Protein AF-A0A833UDN4-F1 (afdb_monomer_lite)

Secondary structure (DSSP, 8-state):
-GGGGS--SHHHHHHHHHHTTTS-HHHHHHHHHHHHHHHHHHS---TTPPPHHHHHHH--SHHHHHHHHHHHHHS-HHHHHHHHHHHHHHHHHHHHHHH-TTTT--

Organism: Acinetobacter bereziniae (NCBI:txid106648)

pLDDT: mean 73.23, std 16.58, rang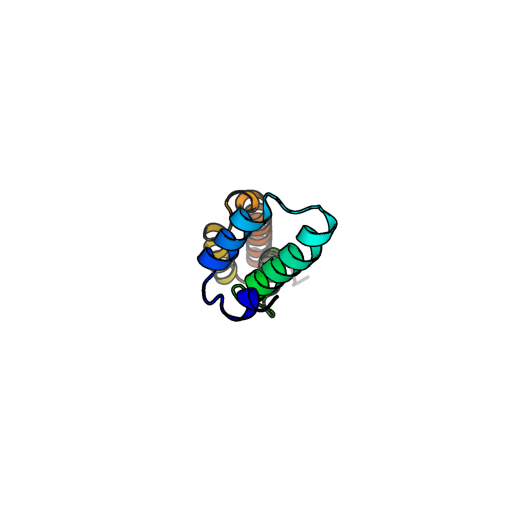e [39.47, 95.25]

Sequence (106 aa):
MERLKIVKTPTEANALYKYTVHWTEEERKPVMSAIHKRLAEFNPPEKSQSSLMVRIQESKTLIDLAKLEEEIIQCDPAIHERLFSYANQRRTELTLNNEFPWEEQK

Foldseek 3Di:
DVVLVVDPDLVVLVVVVVVCPPPDPVVVVVSVVSSVVVVCVVVVPPPDDDPLLVQLVPDQDPVSLVVSLVVLVVDDPVCNVVSVVSSVVSVVVNVVVVVPPDPPPD

Radius of gyration: 22.81 Å; chains: 1; bounding box: 53×24×62 Å

Structure (mmCIF, N/CA/C/O backbone):
data_AF-A0A833UDN4-F1
#
_entry.id   AF-A0A833UDN4-F1
#
loop_
_atom_site.group_PDB
_atom_site.id
_atom_site.type_symbol
_atom_site.label_atom_id
_atom_site.label_alt_id
_atom_site.label_comp_id
_atom_site.label_asym_id
_atom_site.label_entity_id
_atom_site.label_seq_id
_atom_site.pdbx_PDB_ins_code
_atom_site.Cartn_x
_atom_site.Cartn_y
_atom_site.Cartn_z
_atom_site.occupancy
_atom_site.B_iso_or_equiv
_atom_site.auth_seq_id
_atom_site.auth_comp_id
_atom_site.auth_asym_id
_atom_site.auth_atom_id
_atom_site.pdbx_PDB_model_num
ATOM 1 N N . MET A 1 1 ? -12.165 -3.603 34.486 1.00 50.00 1 MET A N 1
ATOM 2 C CA . MET A 1 1 ? -10.935 -3.812 33.680 1.00 50.00 1 MET A CA 1
ATOM 3 C C . MET A 1 1 ? -10.608 -5.289 33.415 1.00 50.00 1 MET A C 1
ATOM 5 O O . MET A 1 1 ? -9.917 -5.560 32.443 1.00 50.00 1 MET A O 1
ATOM 9 N N . GLU A 1 2 ? -11.111 -6.260 34.192 1.00 50.34 2 GLU A N 1
ATOM 10 C CA . GLU A 1 2 ? -10.836 -7.697 33.958 1.00 50.34 2 GLU A CA 1
ATOM 11 C C . GLU A 1 2 ? -11.433 -8.286 32.673 1.00 50.34 2 GLU A C 1
ATOM 13 O O . GLU A 1 2 ? -10.831 -9.173 32.077 1.00 50.34 2 GLU A O 1
ATOM 18 N N . ARG A 1 3 ? -12.568 -7.770 32.184 1.00 51.53 3 ARG A N 1
ATOM 19 C CA . ARG A 1 3 ? -13.244 -8.335 30.999 1.00 51.53 3 ARG A CA 1
ATOM 20 C C . ARG A 1 3 ? -12.469 -8.156 29.687 1.00 51.53 3 ARG A C 1
ATOM 22 O O . ARG A 1 3 ? -12.627 -8.966 28.785 1.00 51.53 3 ARG A O 1
ATOM 29 N N . LEU A 1 4 ? -11.590 -7.153 29.595 1.00 48.88 4 LEU A N 1
ATOM 30 C CA . LEU A 1 4 ? -10.769 -6.897 28.400 1.00 48.88 4 LEU A CA 1
ATOM 31 C C . LEU A 1 4 ? -9.656 -7.938 28.201 1.00 48.88 4 LEU A C 1
ATOM 33 O O . LEU A 1 4 ? -9.201 -8.133 27.078 1.00 48.88 4 LEU A O 1
ATOM 37 N N . LYS A 1 5 ? -9.237 -8.636 29.267 1.00 51.62 5 LYS A N 1
ATOM 38 C CA . LYS A 1 5 ? -8.187 -9.668 29.200 1.00 51.62 5 LYS A CA 1
ATOM 39 C C . LYS A 1 5 ? -8.669 -10.993 28.595 1.00 51.62 5 LYS A C 1
ATOM 41 O O . LYS A 1 5 ? -7.845 -11.839 28.270 1.00 51.62 5 LYS A O 1
ATOM 46 N N . ILE A 1 6 ? -9.984 -11.178 28.453 1.00 52.97 6 ILE A N 1
ATOM 47 C CA . ILE A 1 6 ? -10.611 -12.457 28.070 1.00 52.97 6 ILE A CA 1
ATOM 48 C C . ILE A 1 6 ? -11.043 -12.456 26.594 1.00 52.97 6 ILE A C 1
ATOM 50 O O . ILE A 1 6 ? -11.306 -13.508 26.022 1.00 52.97 6 ILE A O 1
ATOM 54 N N . VAL A 1 7 ? -11.083 -11.283 25.958 1.00 51.94 7 VAL A N 1
ATOM 55 C CA . VAL A 1 7 ? -11.558 -11.115 24.581 1.00 51.94 7 VAL A CA 1
ATOM 56 C C . VAL A 1 7 ? -10.568 -11.744 23.607 1.00 51.94 7 VAL A C 1
ATOM 58 O O . VAL A 1 7 ? -9.426 -11.282 23.493 1.00 51.94 7 VAL A O 1
ATOM 61 N N . LYS A 1 8 ? -11.001 -12.800 22.915 1.00 56.03 8 LYS A N 1
ATOM 62 C CA . LYS A 1 8 ? -10.171 -13.578 21.980 1.00 56.03 8 LYS A CA 1
ATOM 63 C C . LYS A 1 8 ? -10.464 -13.248 20.520 1.00 56.03 8 LYS A C 1
ATOM 65 O O 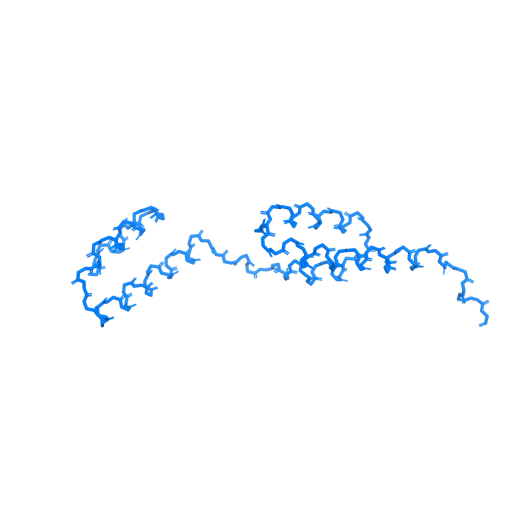. LYS A 1 8 ? -9.695 -13.662 19.660 1.00 56.03 8 LYS A O 1
ATOM 70 N N . THR A 1 9 ? -11.534 -12.497 20.242 1.00 56.00 9 THR A N 1
ATOM 71 C CA . THR A 1 9 ? -11.971 -12.209 18.871 1.00 56.00 9 THR A CA 1
ATOM 72 C C . THR A 1 9 ? -12.241 -10.716 18.619 1.00 56.00 9 THR A C 1
ATOM 74 O O . THR A 1 9 ? -12.693 -10.006 19.524 1.00 56.00 9 THR A O 1
ATOM 77 N N . PRO A 1 10 ? -12.019 -10.216 17.385 1.00 55.38 10 PRO A N 1
ATOM 78 C CA . PRO A 1 10 ? -12.338 -8.833 17.006 1.00 55.38 10 PRO A CA 1
ATOM 79 C C . PRO A 1 10 ? -13.827 -8.491 17.178 1.00 55.38 10 PRO A C 1
ATOM 81 O O . PRO A 1 10 ? -14.182 -7.380 17.568 1.00 55.38 10 PRO A O 1
ATOM 84 N N . THR A 1 11 ? -14.713 -9.464 16.951 1.00 58.34 11 THR A N 1
ATOM 85 C CA . THR A 1 11 ? -16.169 -9.311 17.088 1.00 58.34 11 THR A CA 1
ATOM 86 C C . THR A 1 11 ? -16.594 -9.065 18.536 1.00 58.34 11 THR A C 1
ATOM 88 O O . THR A 1 11 ? -17.453 -8.225 18.793 1.00 58.34 11 THR A O 1
ATOM 91 N N . GLU A 1 12 ? -15.962 -9.733 19.502 1.00 60.72 12 GLU A N 1
ATOM 92 C CA . GLU A 1 12 ? -16.195 -9.498 20.933 1.00 60.72 12 GLU A CA 1
ATOM 93 C C . GLU A 1 12 ? -15.665 -8.128 21.390 1.00 60.72 12 GLU A C 1
ATOM 95 O O . GLU A 1 12 ? -16.286 -7.473 22.231 1.00 60.72 12 GLU A O 1
ATOM 100 N N . ALA A 1 13 ? -14.562 -7.648 20.803 1.00 58.38 13 ALA A N 1
ATOM 101 C CA . ALA A 1 13 ? -14.068 -6.292 21.046 1.00 58.38 13 ALA A CA 1
ATOM 102 C C . ALA A 1 13 ? -15.057 -5.229 20.525 1.00 58.38 13 ALA A C 1
ATOM 104 O O . ALA A 1 13 ? -15.363 -4.271 21.235 1.00 58.38 13 ALA A O 1
ATOM 105 N N . ASN A 1 14 ? -15.641 -5.440 19.339 1.00 58.16 14 ASN A N 1
ATOM 106 C CA . ASN A 1 14 ? -16.707 -4.585 18.805 1.00 58.16 14 ASN A CA 1
ATOM 107 C C . ASN A 1 14 ? -18.023 -4.705 19.596 1.00 58.16 14 ASN A C 1
ATOM 109 O O . ASN A 1 14 ? -18.782 -3.742 19.685 1.00 58.16 14 ASN A O 1
ATOM 113 N N . ALA A 1 15 ? -18.306 -5.848 20.225 1.00 62.81 15 ALA A N 1
ATOM 114 C CA . ALA A 1 15 ? -19.468 -5.998 21.101 1.00 62.81 15 ALA A CA 1
ATOM 115 C C . ALA A 1 15 ? -19.336 -5.170 22.394 1.00 62.81 15 ALA A C 1
ATOM 117 O O . ALA A 1 15 ? -20.325 -4.607 22.863 1.00 62.81 15 ALA A O 1
ATOM 118 N N . LEU A 1 16 ? -18.121 -5.017 22.935 1.00 59.78 16 LEU A N 1
ATOM 119 C CA . LEU A 1 16 ? -17.856 -4.149 24.091 1.00 59.78 16 LEU A CA 1
ATOM 120 C C . LEU A 1 16 ? -18.175 -2.675 23.812 1.00 59.78 16 LEU A C 1
ATOM 122 O O . LEU A 1 16 ? -18.626 -1.982 24.722 1.00 59.78 16 LEU A O 1
ATOM 126 N N . TYR A 1 17 ? -18.049 -2.217 22.562 1.00 57.25 17 TYR A N 1
ATOM 127 C CA . TYR A 1 17 ? -18.467 -0.872 22.155 1.00 57.25 17 TYR A CA 1
ATOM 128 C C . TYR A 1 17 ? -19.941 -0.604 22.503 1.00 57.25 17 TYR A C 1
ATOM 130 O O . TYR A 1 17 ? -20.256 0.430 23.098 1.00 57.25 17 TYR A O 1
ATOM 138 N N . LYS A 1 18 ? -20.840 -1.571 22.252 1.00 59.72 18 LYS A N 1
ATOM 139 C CA . LYS A 1 18 ? -22.278 -1.451 22.566 1.00 59.72 18 LYS A CA 1
ATOM 140 C C . LYS A 1 18 ? -22.552 -1.281 24.066 1.00 59.72 18 LYS A C 1
ATOM 142 O O . LYS A 1 18 ? -23.489 -0.580 24.437 1.00 59.72 18 LYS A O 1
ATOM 147 N N . TYR A 1 19 ? -21.711 -1.848 24.931 1.00 52.97 19 TYR A N 1
ATOM 148 C CA . TYR A 1 19 ? -21.825 -1.699 26.388 1.00 52.97 19 TYR A CA 1
ATOM 149 C C . TYR A 1 19 ? -21.298 -0.352 26.915 1.00 52.97 19 TYR A C 1
ATOM 151 O O . TYR A 1 19 ? -21.645 0.043 28.023 1.00 52.97 19 TYR A O 1
ATOM 159 N N . THR A 1 20 ? -20.514 0.384 26.119 1.00 55.12 20 THR A N 1
ATOM 160 C CA . THR A 1 20 ? -19.941 1.702 26.481 1.00 55.12 20 THR A CA 1
ATOM 161 C C . THR A 1 20 ? -20.764 2.895 25.980 1.00 55.12 20 THR A C 1
ATOM 163 O O . THR A 1 20 ? -20.380 4.055 26.152 1.00 55.12 20 THR A O 1
ATOM 166 N N . VAL A 1 21 ? -21.920 2.636 25.358 1.00 59.09 21 VAL A N 1
ATOM 167 C CA . VAL A 1 21 ? -22.837 3.676 24.852 1.00 59.09 21 VAL A CA 1
ATOM 168 C C . VAL A 1 21 ? -23.354 4.580 25.980 1.00 59.09 21 VAL A C 1
ATOM 170 O O . VAL A 1 21 ? -23.582 5.762 25.753 1.00 59.09 21 VAL A O 1
ATOM 173 N N . HIS A 1 22 ? -23.447 4.053 27.203 1.00 58.19 22 HIS A N 1
ATOM 174 C CA . HIS A 1 22 ? -24.020 4.732 28.371 1.00 58.19 22 HIS A CA 1
ATOM 175 C C . HIS A 1 22 ? -22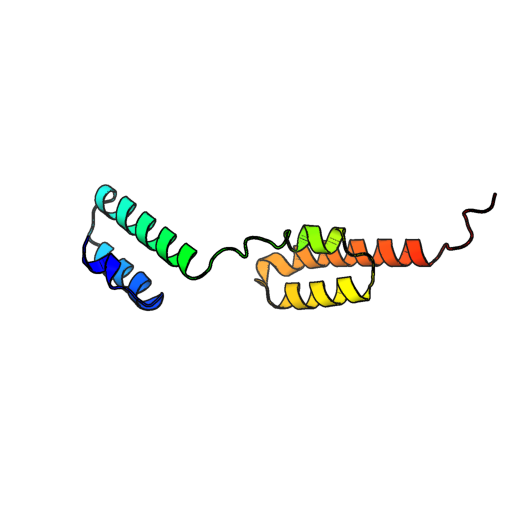.949 5.379 29.272 1.00 58.19 22 HIS A C 1
ATOM 177 O O . HIS A 1 22 ? -23.274 5.873 30.345 1.00 58.19 22 HIS A O 1
ATOM 183 N N . TRP A 1 23 ? -21.672 5.319 28.879 1.00 60.75 23 TRP A N 1
ATOM 184 C CA . TRP A 1 23 ? -20.543 5.805 29.680 1.00 60.75 23 TRP A CA 1
ATOM 185 C C . TRP A 1 23 ? -20.220 7.266 29.362 1.00 60.75 23 TRP A C 1
ATOM 187 O O . TRP A 1 23 ? -20.381 7.710 28.219 1.00 60.75 23 TRP A O 1
ATOM 197 N N . THR A 1 24 ? -19.725 7.994 30.364 1.00 57.25 24 THR A N 1
ATOM 198 C CA . THR A 1 24 ? -19.222 9.364 30.209 1.00 57.25 24 THR A CA 1
ATOM 199 C C . THR A 1 24 ? -17.903 9.376 29.429 1.00 57.25 24 THR A C 1
ATOM 201 O O . THR A 1 24 ? -17.203 8.367 29.294 1.00 57.25 24 THR A O 1
ATOM 204 N N . GLU A 1 25 ? -17.560 10.527 28.854 1.00 57.66 25 GLU A N 1
ATOM 205 C CA . GLU A 1 25 ? -16.419 10.672 27.941 1.00 57.66 25 GLU A CA 1
ATOM 206 C C . GLU A 1 25 ? -15.072 10.285 28.583 1.00 57.66 25 GLU A C 1
ATOM 208 O O . GLU A 1 25 ? -14.187 9.738 27.917 1.00 57.66 25 GLU A O 1
ATOM 213 N N . GLU A 1 26 ? -14.944 10.504 29.892 1.00 61.19 26 GLU A N 1
ATOM 214 C CA . GLU A 1 26 ? -13.753 10.186 30.686 1.00 61.19 26 GLU A CA 1
ATOM 215 C C . GLU A 1 26 ? -13.554 8.676 30.875 1.00 61.19 26 GLU A C 1
ATOM 217 O O . GLU A 1 26 ? -12.423 8.192 30.828 1.00 61.19 26 GLU A O 1
ATOM 222 N N . GLU A 1 27 ? -14.639 7.905 30.988 1.00 61.50 27 GLU A N 1
ATOM 223 C CA . GLU A 1 27 ? -14.589 6.443 31.110 1.00 61.50 27 GLU A CA 1
ATOM 224 C C . GLU A 1 27 ? -14.444 5.754 29.743 1.00 61.50 27 GLU A C 1
ATOM 226 O O . GLU A 1 27 ? -13.858 4.672 29.630 1.00 61.50 27 GLU A O 1
ATOM 231 N N . ARG A 1 28 ? -14.924 6.396 28.669 1.00 65.75 28 ARG A N 1
ATOM 232 C CA . ARG A 1 28 ? -14.830 5.878 27.294 1.00 65.75 28 ARG A CA 1
ATOM 233 C C . ARG A 1 28 ? -13.404 5.925 26.742 1.00 65.75 28 ARG A C 1
ATOM 235 O O . ARG A 1 28 ? -12.994 4.987 26.054 1.00 65.75 28 ARG A O 1
ATOM 242 N N . LYS A 1 29 ? -12.636 6.980 27.038 1.00 67.94 29 LYS A N 1
ATOM 243 C CA . LYS A 1 29 ? -11.254 7.165 26.548 1.00 67.94 29 LYS A CA 1
ATOM 244 C C . LYS A 1 29 ? -10.318 5.974 26.826 1.00 67.94 29 LYS A C 1
ATOM 246 O O . LYS A 1 29 ? -9.719 5.476 25.869 1.00 67.94 29 LYS A O 1
ATOM 251 N N . PRO A 1 30 ? -10.180 5.467 28.068 1.00 72.94 30 PRO A N 1
ATOM 252 C CA . PRO A 1 30 ? -9.286 4.342 28.345 1.00 72.94 30 PRO A CA 1
ATOM 253 C C . PRO A 1 30 ? -9.757 3.039 27.685 1.00 72.94 30 PRO A C 1
ATOM 255 O O . PRO A 1 30 ? -8.925 2.251 27.237 1.00 72.94 30 PRO A O 1
ATOM 258 N N . VAL A 1 31 ? -11.072 2.823 27.559 1.00 69.88 31 VAL A N 1
ATOM 259 C CA . VAL A 1 31 ? -11.629 1.632 26.895 1.00 69.88 31 VAL A CA 1
ATOM 260 C C . VAL A 1 31 ? -11.406 1.677 25.386 1.00 69.88 31 VAL A C 1
ATOM 262 O O . VAL A 1 31 ? -10.971 0.679 24.817 1.00 69.88 31 VAL A O 1
ATOM 265 N N . MET A 1 32 ? -11.625 2.827 24.741 1.00 68.69 32 MET A N 1
ATOM 266 C CA . MET A 1 32 ? -11.311 3.001 23.319 1.00 68.69 32 MET A CA 1
ATOM 267 C C . MET A 1 32 ? -9.824 2.810 23.041 1.00 68.69 32 MET A C 1
ATOM 269 O O . MET A 1 32 ? -9.471 2.106 22.103 1.00 68.69 32 MET A O 1
ATOM 273 N N . SER A 1 33 ? -8.949 3.362 23.884 1.00 73.69 33 SER A N 1
ATOM 274 C CA . SER A 1 33 ? -7.504 3.143 23.766 1.00 73.69 33 SER A CA 1
ATOM 275 C C . SER A 1 33 ? -7.139 1.656 23.879 1.00 73.69 33 SER A C 1
ATOM 277 O O . SER A 1 33 ? -6.374 1.136 23.067 1.00 73.69 33 SER A O 1
ATOM 279 N N . ALA A 1 34 ? -7.750 0.930 24.823 1.00 73.25 34 ALA A N 1
ATOM 280 C CA . ALA A 1 34 ? -7.548 -0.510 24.971 1.00 73.25 34 ALA A CA 1
ATOM 281 C C . ALA A 1 34 ? -8.074 -1.318 23.769 1.00 73.25 34 ALA A C 1
ATOM 283 O O . ALA A 1 34 ? -7.418 -2.269 23.345 1.00 73.25 34 ALA A O 1
ATOM 284 N N . ILE A 1 35 ? -9.221 -0.932 23.196 1.00 69.31 35 ILE A N 1
ATOM 285 C CA . ILE A 1 35 ? -9.782 -1.555 21.988 1.00 69.31 35 ILE A CA 1
ATOM 286 C C . ILE A 1 35 ? -8.886 -1.281 20.778 1.00 69.31 35 ILE A C 1
ATOM 288 O O . ILE A 1 35 ? -8.521 -2.226 20.086 1.00 69.31 35 ILE A O 1
ATOM 292 N N . HIS A 1 36 ? -8.465 -0.033 20.557 1.00 70.25 36 HIS A N 1
ATOM 293 C CA . HIS A 1 36 ? -7.532 0.323 19.484 1.00 70.25 36 HIS A CA 1
ATOM 294 C C . HIS A 1 36 ? -6.223 -0.455 19.596 1.00 70.25 36 HIS A C 1
ATOM 296 O O . HIS A 1 36 ? -5.747 -1.001 18.605 1.00 70.25 36 HIS A O 1
ATOM 302 N N . LYS A 1 37 ? -5.671 -0.572 20.808 1.00 71.31 37 LYS A N 1
ATOM 303 C CA . LYS A 1 37 ? -4.463 -1.361 21.051 1.00 71.31 37 LYS A CA 1
ATOM 304 C C . LYS A 1 37 ? -4.667 -2.834 20.697 1.00 71.31 37 LYS A C 1
ATOM 306 O O . LYS A 1 37 ? -3.829 -3.414 20.020 1.00 71.31 37 LYS A O 1
ATOM 311 N N . ARG A 1 38 ? -5.790 -3.431 21.103 1.00 71.69 38 ARG A N 1
ATOM 312 C CA . ARG A 1 38 ? -6.095 -4.837 20.808 1.00 71.69 38 ARG A CA 1
ATOM 313 C C . ARG A 1 38 ? -6.354 -5.081 19.319 1.00 71.69 38 ARG A C 1
ATOM 315 O O . ARG A 1 38 ? -5.903 -6.085 18.786 1.00 71.69 38 ARG A O 1
ATOM 322 N N . LEU A 1 39 ? -7.032 -4.161 18.633 1.00 67.25 39 LEU A N 1
ATOM 323 C CA . LEU A 1 39 ? -7.213 -4.213 17.178 1.00 67.25 39 LEU A CA 1
ATOM 324 C C . LEU A 1 39 ? -5.869 -4.121 16.443 1.00 67.25 39 LEU A C 1
ATOM 326 O O . LEU A 1 39 ? -5.631 -4.896 15.521 1.00 67.25 39 LEU A O 1
ATOM 330 N N . ALA A 1 40 ? -4.968 -3.247 16.896 1.00 65.62 40 ALA A N 1
ATOM 331 C CA . ALA A 1 40 ? -3.610 -3.148 16.364 1.00 65.62 40 ALA A CA 1
ATOM 332 C C . ALA A 1 40 ? -2.746 -4.392 16.663 1.00 65.62 40 ALA A C 1
ATOM 334 O O . ALA A 1 40 ? -1.836 -4.696 15.900 1.00 65.62 40 ALA A O 1
ATOM 335 N N . GLU A 1 41 ? -3.015 -5.128 17.748 1.00 69.19 41 GLU A N 1
ATOM 336 C CA . GLU A 1 41 ? -2.378 -6.427 18.029 1.00 69.19 41 GLU A CA 1
ATOM 337 C C . GLU A 1 41 ? -2.870 -7.539 17.085 1.00 69.19 41 GLU A C 1
ATOM 339 O O . GLU A 1 41 ? -2.089 -8.420 16.736 1.00 69.19 41 GLU A O 1
ATOM 344 N N . PHE A 1 42 ? -4.143 -7.511 16.670 1.00 63.72 42 PHE A N 1
ATOM 345 C CA . PHE A 1 42 ? -4.707 -8.493 15.733 1.00 63.72 42 PHE A CA 1
ATOM 346 C C . PHE A 1 42 ? -4.308 -8.243 14.281 1.00 63.72 42 PHE A C 1
ATOM 348 O O . PHE A 1 42 ? -4.133 -9.201 13.534 1.00 63.72 42 PHE A O 1
ATOM 355 N N . ASN A 1 43 ? -4.172 -6.977 13.891 1.00 57.34 43 ASN A N 1
ATOM 356 C CA . ASN A 1 43 ? -3.692 -6.593 12.573 1.00 57.34 43 ASN A CA 1
ATOM 357 C C . ASN A 1 43 ? -2.413 -5.768 12.745 1.00 57.34 43 ASN A C 1
ATOM 359 O O . ASN A 1 43 ? -2.458 -4.538 12.619 1.00 57.34 43 ASN A O 1
ATOM 363 N N . PRO A 1 44 ? -1.290 -6.408 13.134 1.00 56.84 44 PRO A N 1
ATOM 364 C CA . PRO A 1 44 ? -0.034 -5.697 13.252 1.00 56.84 44 PRO A CA 1
ATOM 365 C C . PRO A 1 44 ? 0.236 -5.041 11.895 1.00 56.84 44 PRO A C 1
ATOM 367 O O . PRO A 1 44 ? 0.216 -5.751 10.888 1.00 56.84 44 PRO A O 1
ATOM 370 N N . PRO A 1 45 ? 0.464 -3.715 11.827 1.00 55.22 45 PRO A N 1
ATOM 371 C CA . PRO A 1 45 ? 0.918 -3.114 10.583 1.00 55.22 45 PRO A CA 1
ATOM 372 C C . PRO A 1 45 ? 2.169 -3.886 10.178 1.00 55.22 45 PRO A C 1
ATOM 374 O O . PRO A 1 45 ? 3.077 -4.008 11.005 1.00 55.22 45 PRO A O 1
ATOM 377 N N . GLU A 1 46 ? 2.178 -4.491 8.987 1.00 56.69 46 GLU A N 1
ATOM 378 C CA . GLU A 1 46 ? 3.305 -5.289 8.500 1.00 56.69 46 GLU A CA 1
ATOM 379 C C . GLU A 1 46 ? 4.586 -4.469 8.670 1.00 56.69 46 GLU A C 1
ATOM 381 O O . GLU A 1 46 ? 4.847 -3.515 7.940 1.00 56.69 46 GLU A O 1
ATOM 386 N N . LYS A 1 47 ? 5.368 -4.798 9.705 1.00 50.75 47 LYS A N 1
ATOM 387 C CA . LYS A 1 47 ? 6.436 -3.950 10.257 1.00 50.75 47 LYS A CA 1
ATOM 388 C C . LYS A 1 47 ? 7.661 -3.805 9.346 1.00 50.75 47 LYS A C 1
ATOM 390 O O . LYS A 1 47 ? 8.729 -3.449 9.829 1.00 50.75 47 LYS A O 1
ATOM 395 N N . SER A 1 48 ? 7.569 -4.117 8.061 1.00 52.62 48 SER A N 1
ATOM 396 C CA . SER A 1 48 ? 8.770 -4.306 7.246 1.00 52.62 48 SER A CA 1
ATOM 397 C C . SER A 1 48 ? 8.625 -3.981 5.771 1.00 52.62 48 SER A C 1
ATOM 399 O O . SER A 1 48 ? 9.646 -3.957 5.086 1.00 52.62 48 SER A O 1
ATOM 401 N N . GLN A 1 49 ? 7.421 -3.756 5.252 1.00 58.19 49 GLN A N 1
ATOM 402 C CA . GLN A 1 49 ? 7.292 -3.409 3.844 1.00 58.19 49 GLN A CA 1
ATOM 403 C C . GLN A 1 49 ? 7.173 -1.895 3.726 1.00 58.19 49 GLN A C 1
ATOM 405 O O . GLN A 1 49 ? 6.306 -1.275 4.343 1.00 58.19 49 GLN A O 1
ATOM 410 N N . SER A 1 50 ? 8.085 -1.293 2.959 1.00 72.75 50 SER A N 1
ATOM 411 C CA . SER A 1 50 ? 7.935 0.087 2.509 1.00 72.75 50 SER A CA 1
ATOM 412 C C . SER A 1 50 ? 6.542 0.261 1.891 1.00 72.75 50 SER A C 1
ATOM 414 O O . SER A 1 50 ? 5.933 -0.700 1.400 1.00 72.75 50 SER A O 1
ATOM 416 N N . SER A 1 51 ? 5.981 1.471 1.976 1.00 86.00 51 SER A N 1
ATOM 417 C CA . SER A 1 51 ? 4.625 1.713 1.470 1.00 86.00 51 SER A CA 1
ATOM 418 C C . SER A 1 51 ? 4.517 1.277 0.004 1.00 86.00 51 SER A C 1
ATOM 420 O O . SER A 1 51 ? 5.497 1.351 -0.737 1.00 86.00 51 SER A O 1
ATOM 422 N N . LEU A 1 52 ? 3.332 0.828 -0.428 1.00 88.12 52 LEU A N 1
ATOM 423 C CA . LEU A 1 52 ? 3.104 0.408 -1.820 1.00 88.12 52 LEU A CA 1
ATOM 424 C C . LEU A 1 52 ? 3.594 1.459 -2.824 1.00 88.12 52 LEU A C 1
ATOM 426 O O . LEU A 1 52 ? 4.228 1.119 -3.813 1.00 88.12 52 LEU A O 1
ATOM 430 N N . MET A 1 53 ? 3.396 2.743 -2.517 1.00 90.31 53 MET A N 1
ATOM 431 C CA . MET A 1 53 ? 3.924 3.856 -3.308 1.00 90.31 53 MET A CA 1
ATOM 432 C C . MET A 1 53 ? 5.455 3.816 -3.450 1.00 90.31 53 MET A C 1
ATOM 434 O O . MET A 1 53 ? 5.962 3.950 -4.559 1.00 90.31 53 MET A O 1
ATOM 438 N N . VAL A 1 54 ? 6.190 3.617 -2.351 1.00 89.69 54 VAL A N 1
ATOM 439 C CA . VAL A 1 54 ? 7.660 3.532 -2.378 1.00 89.69 54 VAL A CA 1
ATOM 440 C C . VAL A 1 54 ? 8.104 2.307 -3.176 1.00 89.69 54 VAL A C 1
ATOM 442 O O . VAL A 1 54 ? 8.975 2.421 -4.031 1.00 89.69 54 VAL A O 1
ATOM 445 N N . ARG A 1 55 ? 7.445 1.157 -2.984 1.00 90.69 55 ARG A N 1
ATOM 446 C CA . ARG A 1 55 ? 7.734 -0.066 -3.750 1.00 90.69 55 ARG A CA 1
ATOM 447 C C . ARG A 1 55 ? 7.504 0.117 -5.252 1.00 90.69 55 ARG A C 1
ATOM 449 O O . ARG A 1 55 ? 8.305 -0.358 -6.051 1.00 90.69 55 ARG A O 1
ATOM 456 N N . ILE A 1 56 ? 6.453 0.845 -5.637 1.00 93.25 56 ILE A N 1
ATOM 457 C CA . ILE A 1 56 ? 6.183 1.201 -7.036 1.00 93.25 56 ILE A CA 1
ATOM 458 C C . ILE A 1 56 ? 7.330 2.046 -7.591 1.00 93.25 56 ILE A C 1
ATOM 460 O O . ILE A 1 56 ? 7.880 1.704 -8.633 1.00 93.25 56 ILE A O 1
ATOM 464 N N . GLN A 1 57 ? 7.742 3.099 -6.885 1.00 90.50 57 GLN A N 1
ATOM 465 C CA . GLN A 1 57 ? 8.826 3.987 -7.324 1.00 90.50 57 GLN A CA 1
ATOM 466 C C . GLN A 1 57 ? 10.184 3.273 -7.431 1.00 90.50 57 GLN A C 1
ATOM 468 O O . GLN A 1 57 ? 10.962 3.556 -8.339 1.00 90.50 57 GLN A O 1
ATOM 473 N N . GLU A 1 58 ? 10.464 2.326 -6.537 1.00 90.06 58 GLU A N 1
ATOM 474 C CA . GLU A 1 58 ? 11.711 1.552 -6.521 1.00 90.06 58 GLU A CA 1
ATOM 475 C C . GLU A 1 58 ? 11.719 0.376 -7.512 1.00 90.06 58 GLU A C 1
ATOM 477 O O . GLU A 1 58 ? 12.772 -0.232 -7.735 1.00 90.06 58 GLU A O 1
ATOM 482 N N . SER A 1 59 ? 10.578 0.048 -8.131 1.00 90.31 59 SER A N 1
ATOM 483 C CA . SER A 1 59 ? 10.477 -1.071 -9.072 1.00 90.31 59 SER A CA 1
ATOM 484 C C . SER A 1 59 ? 11.439 -0.897 -10.252 1.00 90.31 59 SER A C 1
ATOM 486 O O . SER A 1 59 ? 11.548 0.178 -10.846 1.00 90.31 59 SER A O 1
ATOM 488 N N . LYS A 1 60 ? 12.184 -1.957 -10.580 1.00 86.81 60 LYS A N 1
ATOM 489 C CA . LYS A 1 60 ? 13.217 -1.938 -11.634 1.00 86.81 60 LYS A CA 1
ATOM 490 C C . LYS A 1 60 ? 12.759 -2.586 -12.933 1.00 86.81 60 LYS A C 1
ATOM 492 O O . LYS A 1 60 ? 13.380 -2.375 -13.967 1.00 86.81 60 LYS A O 1
ATOM 497 N N . THR A 1 61 ? 11.707 -3.397 -12.878 1.00 88.44 61 THR A N 1
ATOM 498 C CA . THR A 1 61 ? 11.221 -4.166 -14.022 1.00 88.44 61 THR A CA 1
ATOM 499 C C . THR A 1 61 ? 9.712 -4.034 -14.157 1.00 88.44 61 THR A C 1
ATOM 501 O O . THR A 1 61 ? 8.993 -3.859 -13.172 1.00 88.44 61 THR A O 1
ATOM 504 N N . LEU A 1 62 ? 9.219 -4.168 -15.391 1.00 89.12 62 LEU A N 1
ATOM 505 C CA . LEU A 1 62 ? 7.781 -4.193 -15.669 1.00 89.12 62 LEU A CA 1
ATOM 506 C C . LEU A 1 62 ? 7.082 -5.387 -15.000 1.00 89.12 62 LEU A C 1
ATOM 508 O O . LEU A 1 62 ? 5.903 -5.299 -14.672 1.00 89.12 62 LEU A O 1
ATOM 512 N N . ILE A 1 63 ? 7.814 -6.482 -14.772 1.00 90.69 63 ILE A N 1
ATOM 513 C CA . ILE A 1 63 ? 7.307 -7.683 -14.099 1.00 90.69 63 ILE A CA 1
ATOM 514 C C . ILE A 1 63 ? 7.067 -7.397 -12.614 1.00 90.69 63 ILE A C 1
ATOM 516 O O . ILE A 1 63 ? 6.023 -7.765 -12.081 1.00 90.69 63 ILE A O 1
ATOM 520 N N . ASP A 1 64 ? 8.008 -6.726 -11.946 1.00 89.12 64 ASP A N 1
ATOM 521 C CA . ASP A 1 64 ? 7.844 -6.353 -10.538 1.00 89.12 64 ASP A CA 1
ATOM 522 C C . ASP A 1 64 ? 6.731 -5.318 -10.369 1.00 89.12 64 ASP A C 1
ATOM 524 O O . ASP A 1 64 ? 5.929 -5.419 -9.443 1.00 89.12 64 ASP A O 1
ATOM 528 N N . LEU A 1 65 ? 6.628 -4.369 -11.304 1.00 92.62 65 LEU A N 1
ATOM 529 C CA . LEU A 1 65 ? 5.550 -3.386 -11.317 1.00 92.62 65 LEU A CA 1
ATOM 530 C C . LEU A 1 65 ? 4.166 -4.044 -11.470 1.00 92.62 65 LEU A C 1
ATOM 532 O O . LEU A 1 65 ? 3.241 -3.669 -10.760 1.00 92.62 65 LEU A O 1
ATOM 536 N N . ALA A 1 66 ? 4.033 -5.063 -12.326 1.00 92.62 66 ALA A N 1
ATOM 537 C CA . ALA A 1 66 ? 2.773 -5.788 -12.511 1.00 92.62 66 ALA A CA 1
ATOM 538 C C . ALA A 1 66 ? 2.319 -6.541 -11.245 1.00 92.62 66 ALA A C 1
ATOM 540 O O . ALA A 1 66 ? 1.128 -6.576 -10.945 1.00 92.62 66 ALA A O 1
ATOM 541 N N . LYS A 1 67 ? 3.254 -7.100 -10.463 1.00 93.31 67 LYS A N 1
ATOM 542 C CA . LYS A 1 67 ? 2.928 -7.717 -9.162 1.00 93.31 67 LYS A CA 1
ATOM 543 C C . LYS A 1 67 ? 2.383 -6.685 -8.172 1.00 93.31 67 LYS A C 1
ATOM 545 O O . LYS A 1 67 ? 1.413 -6.950 -7.473 1.00 93.31 67 LYS A O 1
ATOM 550 N N . LEU A 1 68 ? 2.977 -5.491 -8.145 1.00 92.81 68 LEU A N 1
ATOM 551 C CA . LEU A 1 68 ? 2.513 -4.404 -7.281 1.00 92.81 68 LEU A CA 1
ATOM 552 C C . LEU A 1 68 ? 1.127 -3.892 -7.696 1.00 92.81 68 LEU A C 1
ATOM 554 O O . LEU A 1 68 ? 0.342 -3.506 -6.838 1.00 92.81 68 LEU A O 1
ATOM 558 N N . GLU A 1 69 ? 0.794 -3.914 -8.985 1.00 93.19 69 GLU A N 1
ATOM 559 C CA . GLU A 1 69 ? -0.552 -3.580 -9.472 1.00 93.19 69 GLU A CA 1
ATOM 560 C C . GLU A 1 69 ? -1.614 -4.578 -9.012 1.00 93.19 69 GLU A C 1
ATOM 562 O O . GLU A 1 69 ? -2.719 -4.170 -8.659 1.00 93.19 69 GLU A O 1
ATOM 567 N N . GLU A 1 70 ? -1.278 -5.865 -8.941 1.00 93.00 70 GLU A N 1
ATOM 568 C CA . GLU A 1 70 ? -2.160 -6.869 -8.348 1.00 93.00 70 GLU A CA 1
ATOM 569 C C . GLU A 1 70 ? -2.397 -6.589 -6.854 1.00 93.00 70 GLU A C 1
ATOM 571 O O . GLU A 1 70 ? -3.538 -6.625 -6.391 1.00 93.00 70 GLU A O 1
ATOM 576 N N . GLU A 1 71 ? -1.351 -6.208 -6.111 1.00 90.62 71 GLU A N 1
ATOM 577 C CA . GLU A 1 71 ? -1.478 -5.786 -4.709 1.00 90.62 71 GLU A CA 1
ATOM 578 C C . GLU A 1 71 ? -2.339 -4.519 -4.549 1.00 90.62 71 GLU A C 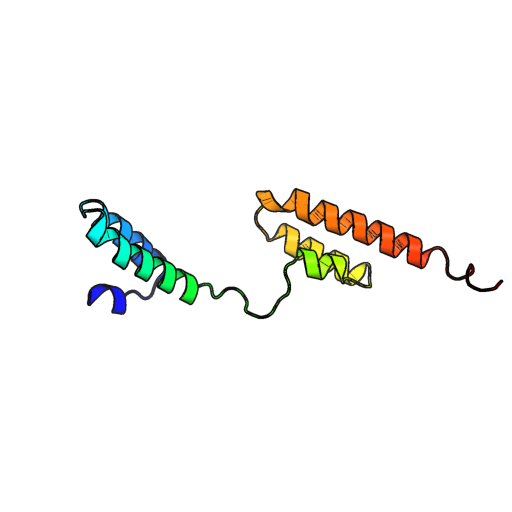1
ATOM 580 O O . GLU A 1 71 ? -3.116 -4.423 -3.596 1.00 90.62 71 GLU A O 1
ATOM 585 N N . ILE A 1 72 ? -2.258 -3.561 -5.484 1.00 91.81 72 ILE A N 1
ATOM 586 C CA . ILE A 1 72 ? -3.120 -2.368 -5.481 1.00 91.81 72 ILE A CA 1
ATOM 587 C C . ILE A 1 72 ? -4.590 -2.778 -5.573 1.00 91.81 72 ILE A C 1
ATOM 589 O O . ILE A 1 72 ? -5.399 -2.254 -4.814 1.00 91.81 72 ILE A O 1
ATOM 593 N N . ILE A 1 73 ? -4.938 -3.732 -6.441 1.00 91.19 73 ILE A N 1
ATOM 594 C CA . ILE A 1 73 ? -6.326 -4.193 -6.625 1.00 91.19 73 ILE A CA 1
ATOM 595 C C . ILE A 1 73 ? -6.889 -4.808 -5.336 1.00 91.19 73 ILE A C 1
ATOM 597 O O . ILE A 1 73 ? -8.075 -4.648 -5.051 1.00 91.19 73 ILE A O 1
ATOM 601 N N . GLN A 1 74 ? -6.045 -5.466 -4.537 1.00 89.00 74 GLN A N 1
ATOM 602 C CA . GLN A 1 74 ? -6.429 -6.026 -3.235 1.00 89.00 74 GLN A CA 1
ATOM 603 C C . GLN A 1 74 ? -6.592 -4.961 -2.132 1.00 89.00 74 GLN A C 1
ATOM 605 O O . GLN A 1 74 ? -7.141 -5.259 -1.070 1.00 89.00 74 GLN A O 1
ATOM 610 N N . CYS A 1 75 ? -6.121 -3.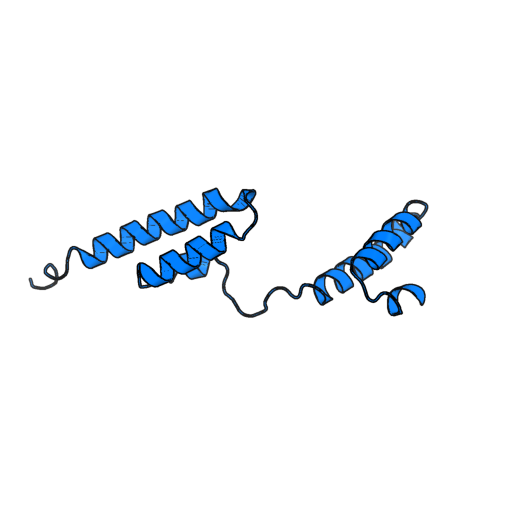728 -2.351 1.00 85.75 75 CYS A N 1
ATOM 611 C CA . CYS A 1 75 ? -6.274 -2.622 -1.404 1.00 85.75 75 CYS A CA 1
ATOM 612 C C . CYS A 1 75 ? -7.656 -1.953 -1.491 1.00 85.75 75 CYS A C 1
ATOM 614 O O . CYS A 1 75 ? -8.497 -2.300 -2.316 1.00 85.75 75 CYS A O 1
ATOM 616 N N . ASP A 1 76 ? -7.890 -0.955 -0.635 1.00 87.38 76 ASP A N 1
ATOM 617 C CA . ASP A 1 76 ? -9.126 -0.171 -0.637 1.00 87.38 76 ASP A CA 1
ATOM 618 C C . ASP A 1 76 ? -9.327 0.567 -1.985 1.00 87.38 76 ASP A C 1
ATOM 620 O O . ASP A 1 76 ? -8.421 1.282 -2.427 1.00 87.38 76 ASP A O 1
ATOM 624 N N . PRO A 1 77 ? -10.501 0.458 -2.636 1.00 89.69 77 PRO A N 1
ATOM 625 C CA . PRO A 1 77 ? -10.791 1.149 -3.893 1.00 89.69 77 PRO A CA 1
ATOM 626 C C . PRO A 1 77 ? -10.562 2.665 -3.863 1.00 89.69 77 PRO A C 1
ATOM 628 O O . PRO A 1 77 ? -10.195 3.252 -4.881 1.00 89.69 77 PRO A O 1
ATOM 631 N N . ALA A 1 78 ? -10.720 3.314 -2.705 1.00 90.81 78 ALA A N 1
ATOM 632 C CA . ALA A 1 78 ? -10.504 4.751 -2.552 1.00 90.81 78 ALA A CA 1
ATOM 633 C C . ALA A 1 78 ? -9.041 5.173 -2.781 1.00 90.81 78 ALA A C 1
ATOM 635 O O . ALA A 1 78 ? -8.781 6.340 -3.074 1.00 90.81 78 ALA A O 1
ATOM 636 N N . ILE A 1 79 ? -8.079 4.249 -2.650 1.00 87.69 79 ILE A N 1
ATOM 637 C CA . ILE A 1 79 ? -6.649 4.525 -2.866 1.00 87.69 79 ILE A CA 1
ATOM 638 C C . ILE A 1 79 ? -6.132 4.028 -4.223 1.00 87.69 79 ILE A C 1
ATOM 640 O O . ILE A 1 79 ? -4.997 4.350 -4.585 1.00 87.69 79 ILE A O 1
ATOM 644 N N . HIS A 1 80 ? -6.946 3.290 -4.990 1.00 92.06 80 HIS A N 1
ATOM 645 C CA . HIS A 1 80 ? -6.547 2.695 -6.274 1.00 92.06 80 HIS A CA 1
ATOM 646 C C . HIS A 1 80 ? -6.108 3.748 -7.288 1.00 92.06 80 HIS A C 1
ATOM 648 O O . HIS A 1 80 ? -5.010 3.639 -7.824 1.00 92.06 80 HIS A O 1
ATOM 654 N N . GLU A 1 81 ? -6.916 4.790 -7.516 1.00 93.19 81 GLU A N 1
ATOM 655 C CA . GLU A 1 81 ? -6.635 5.833 -8.518 1.00 93.19 81 GLU A CA 1
ATOM 656 C C . GLU A 1 81 ? -5.250 6.457 -8.310 1.00 93.19 81 GLU A C 1
ATOM 658 O O . GLU A 1 81 ? -4.442 6.576 -9.236 1.00 93.19 81 GLU A O 1
ATOM 663 N N . ARG A 1 82 ? -4.938 6.790 -7.055 1.00 92.94 82 ARG A N 1
ATOM 664 C CA . ARG A 1 82 ? -3.661 7.396 -6.693 1.00 92.94 82 ARG A CA 1
ATOM 665 C C . ARG A 1 82 ? -2.493 6.434 -6.904 1.00 92.94 82 ARG A C 1
ATOM 667 O O . ARG A 1 82 ? -1.461 6.846 -7.426 1.00 92.94 82 ARG A O 1
ATOM 674 N N . LEU A 1 83 ? -2.635 5.172 -6.500 1.00 93.62 83 LEU A N 1
ATOM 675 C CA . LEU A 1 83 ? -1.568 4.178 -6.632 1.00 93.62 83 LEU A CA 1
ATOM 676 C C . LEU A 1 83 ? -1.318 3.782 -8.094 1.00 93.62 83 LEU A C 1
ATOM 678 O O . LEU A 1 83 ? -0.162 3.712 -8.511 1.00 93.62 83 LEU A O 1
ATOM 682 N N . PHE A 1 84 ? -2.374 3.623 -8.896 1.00 95.19 84 PHE A N 1
ATOM 683 C CA . PHE A 1 84 ? -2.250 3.364 -10.332 1.00 95.19 84 PHE A CA 1
ATOM 684 C C . PHE A 1 84 ? -1.625 4.534 -11.093 1.00 95.19 84 PHE A C 1
ATOM 686 O O . PHE A 1 84 ? -0.886 4.305 -12.046 1.00 95.19 84 PHE A O 1
ATOM 693 N N . SER A 1 85 ? -1.850 5.780 -10.664 1.00 95.25 85 SER A N 1
ATOM 694 C CA . SER A 1 85 ? -1.155 6.940 -11.236 1.00 95.25 85 SER A CA 1
ATOM 695 C C . SER A 1 85 ? 0.370 6.819 -11.087 1.00 95.25 85 SER A C 1
ATOM 697 O O . SER A 1 85 ? 1.101 6.946 -12.073 1.00 95.25 85 SER A O 1
ATOM 699 N N . TYR A 1 86 ? 0.858 6.450 -9.895 1.00 94.44 86 TYR A N 1
ATOM 700 C CA . TYR A 1 86 ? 2.287 6.190 -9.677 1.00 94.44 86 TYR A CA 1
ATOM 701 C C . TYR A 1 86 ? 2.797 4.995 -10.494 1.00 94.44 86 TYR A C 1
ATOM 703 O O . TYR A 1 86 ? 3.900 5.055 -11.040 1.00 94.44 86 TYR A O 1
ATOM 711 N N . ALA A 1 87 ? 2.003 3.926 -10.613 1.00 94.00 87 ALA A N 1
ATOM 712 C CA . ALA A 1 87 ? 2.380 2.755 -11.401 1.00 94.00 87 ALA A CA 1
ATOM 713 C C . ALA A 1 87 ? 2.496 3.084 -12.900 1.00 94.00 87 ALA A C 1
ATOM 715 O O . ALA A 1 87 ? 3.482 2.725 -13.542 1.00 94.00 87 ALA A O 1
ATOM 716 N N . ASN A 1 88 ? 1.553 3.850 -13.450 1.00 94.12 88 ASN A N 1
ATOM 717 C CA . ASN A 1 88 ? 1.579 4.291 -14.845 1.00 94.12 88 ASN A CA 1
ATOM 718 C C . ASN A 1 88 ? 2.763 5.213 -15.148 1.00 94.12 88 ASN A C 1
ATOM 720 O O . ASN A 1 88 ? 3.429 5.049 -16.177 1.00 94.12 88 ASN A O 1
ATOM 724 N N . GLN A 1 89 ? 3.069 6.145 -14.241 1.00 93.75 89 GLN A N 1
ATOM 725 C CA . GLN A 1 89 ? 4.267 6.971 -14.358 1.00 93.75 89 GLN A CA 1
ATOM 726 C C . GLN A 1 89 ? 5.521 6.090 -14.411 1.00 93.75 89 GLN A C 1
ATOM 728 O O . GLN A 1 89 ? 6.322 6.202 -15.341 1.00 93.75 89 GLN A O 1
ATOM 733 N N . ARG A 1 90 ? 5.652 5.146 -13.472 1.00 93.38 90 ARG A N 1
ATOM 734 C CA . ARG A 1 90 ? 6.814 4.261 -13.419 1.00 93.38 90 ARG A CA 1
ATOM 735 C C . ARG A 1 90 ? 6.936 3.363 -14.649 1.00 93.38 90 ARG A C 1
ATOM 737 O O . ARG A 1 90 ? 8.040 3.158 -15.145 1.00 93.38 90 ARG A O 1
ATOM 744 N N . ARG A 1 91 ? 5.821 2.861 -15.185 1.00 93.44 91 ARG A N 1
ATOM 745 C CA . ARG A 1 91 ? 5.804 2.085 -16.436 1.00 93.44 91 ARG A CA 1
ATOM 746 C C . ARG A 1 91 ? 6.376 2.889 -17.602 1.00 93.44 91 ARG A C 1
ATOM 748 O O . ARG A 1 91 ? 7.140 2.346 -18.396 1.00 93.44 91 ARG A O 1
ATOM 755 N N . THR A 1 92 ? 6.031 4.171 -17.683 1.00 91.38 92 THR A N 1
ATOM 756 C CA . THR A 1 92 ? 6.527 5.072 -18.731 1.00 91.38 92 THR A CA 1
ATOM 757 C C . THR A 1 92 ? 8.034 5.288 -18.590 1.00 91.38 92 THR A C 1
ATOM 759 O O . THR A 1 92 ? 8.764 5.124 -19.562 1.00 91.38 92 THR A O 1
ATOM 762 N N . GLU A 1 93 ? 8.518 5.550 -17.370 1.00 89.81 93 GLU A N 1
ATOM 763 C CA . GLU A 1 93 ? 9.954 5.681 -17.067 1.00 89.81 93 GLU A CA 1
ATOM 764 C C . GLU A 1 93 ? 10.744 4.414 -17.428 1.00 89.81 93 GLU A C 1
ATOM 766 O O . GLU A 1 93 ? 11.795 4.490 -18.061 1.00 89.81 93 GLU A O 1
ATOM 771 N N . LEU A 1 94 ? 10.231 3.237 -17.057 1.00 89.06 94 LEU A N 1
ATOM 772 C CA . LEU A 1 94 ? 10.872 1.956 -17.364 1.00 89.06 94 LEU A CA 1
ATOM 773 C C . LEU A 1 94 ? 10.891 1.659 -18.868 1.00 89.06 94 LEU A C 1
ATOM 775 O O . LEU A 1 94 ? 11.847 1.059 -19.350 1.00 89.06 94 LEU A O 1
ATOM 779 N N . THR A 1 95 ? 9.862 2.080 -19.605 1.00 87.00 95 THR A N 1
ATOM 780 C CA . THR A 1 95 ? 9.791 1.887 -21.062 1.00 87.00 95 THR A CA 1
ATOM 781 C C . THR A 1 95 ? 10.767 2.816 -21.782 1.00 87.00 95 THR A C 1
ATOM 783 O O . THR A 1 95 ? 11.550 2.341 -22.597 1.00 87.00 95 THR A O 1
ATOM 786 N N . LEU A 1 96 ? 10.807 4.100 -21.408 1.00 83.88 96 LEU A N 1
ATOM 787 C CA . LEU A 1 96 ? 11.758 5.082 -21.947 1.00 83.88 96 LEU A CA 1
ATOM 788 C C . LEU A 1 96 ? 13.212 4.663 -21.705 1.00 83.88 96 LEU A C 1
ATOM 790 O O . LEU A 1 96 ? 14.016 4.662 -22.631 1.00 83.88 96 LEU A O 1
ATOM 794 N N . ASN A 1 97 ? 13.547 4.234 -20.485 1.00 73.06 97 ASN A N 1
ATOM 795 C CA . ASN A 1 97 ? 14.896 3.755 -20.167 1.00 73.06 97 ASN A CA 1
ATOM 796 C C . ASN A 1 97 ? 15.286 2.495 -20.956 1.00 73.06 97 ASN A C 1
ATOM 798 O O . ASN A 1 97 ? 16.467 2.251 -21.178 1.00 73.06 97 ASN A O 1
ATOM 802 N N . ASN A 1 98 ? 14.309 1.686 -21.370 1.00 66.94 98 ASN A N 1
ATOM 803 C CA . ASN A 1 98 ? 14.547 0.476 -22.151 1.00 66.94 98 ASN A CA 1
ATOM 804 C C . ASN A 1 98 ? 14.603 0.742 -23.671 1.00 66.94 98 ASN A C 1
ATOM 806 O O . ASN A 1 98 ? 15.118 -0.092 -24.412 1.00 66.94 98 ASN A O 1
ATOM 810 N N . GLU A 1 99 ? 14.095 1.885 -24.148 1.00 58.94 99 GLU A N 1
ATOM 811 C CA . GLU A 1 99 ? 14.071 2.252 -25.574 1.00 58.94 99 GLU A CA 1
ATOM 812 C C . GLU A 1 99 ? 15.367 2.910 -26.081 1.00 58.94 99 GLU A C 1
ATOM 814 O O . GLU A 1 99 ? 15.639 2.840 -27.281 1.00 58.94 99 GLU A O 1
ATOM 819 N N . PHE A 1 100 ? 16.230 3.444 -25.203 1.00 54.84 100 PHE A N 1
ATOM 820 C CA . PHE A 1 100 ? 17.495 4.090 -25.606 1.00 54.84 100 PHE A CA 1
ATOM 821 C C . PHE A 1 100 ? 18.788 3.402 -25.104 1.00 54.84 100 PHE A C 1
ATOM 823 O O . PHE A 1 100 ? 19.592 4.041 -24.427 1.00 54.84 100 PHE A O 1
ATOM 830 N N . PRO A 1 101 ? 19.089 2.139 -25.475 1.00 54.47 101 PRO A N 1
ATOM 831 C CA . PRO A 1 101 ? 20.368 1.502 -25.127 1.00 54.47 101 PRO A CA 1
ATOM 832 C C . PRO A 1 101 ? 21.622 2.133 -25.769 1.00 54.47 101 PRO A C 1
ATOM 834 O O . PRO A 1 101 ? 22.735 1.773 -25.394 1.00 54.47 101 PRO A O 1
ATOM 837 N N . TRP A 1 102 ? 21.475 3.015 -26.767 1.00 51.69 102 TRP A N 1
ATOM 838 C CA . TRP A 1 102 ? 22.570 3.425 -27.669 1.00 51.69 102 TRP A CA 1
ATOM 839 C C . TRP A 1 102 ? 22.951 4.915 -27.620 1.00 51.69 102 TRP A C 1
ATOM 841 O O . TRP A 1 102 ? 23.824 5.325 -28.382 1.00 51.69 102 TRP A O 1
ATOM 851 N N . GLU A 1 103 ? 22.340 5.738 -26.762 1.00 54.22 103 GLU A N 1
ATOM 852 C CA . GLU A 1 103 ? 22.683 7.174 -26.671 1.00 54.22 103 GLU A CA 1
ATOM 853 C C . GLU A 1 103 ? 23.913 7.481 -25.794 1.00 54.22 103 GLU A C 1
ATOM 855 O O . GLU A 1 103 ? 24.409 8.603 -25.810 1.00 54.22 103 GLU A O 1
ATOM 860 N N . GLU A 1 104 ? 24.487 6.491 -25.103 1.00 53.62 104 GLU A N 1
ATOM 861 C CA . GLU A 1 104 ? 25.675 6.673 -24.245 1.00 53.62 104 GLU A CA 1
ATOM 862 C C . GLU A 1 104 ? 27.033 6.498 -24.958 1.00 53.62 104 GLU A C 1
ATOM 864 O O . GLU A 1 104 ? 28.073 6.381 -24.311 1.00 53.62 104 GLU A O 1
ATOM 869 N N . GLN A 1 105 ? 27.074 6.516 -26.295 1.00 50.03 105 GLN A N 1
ATOM 870 C CA . GLN A 1 105 ? 28.339 6.565 -27.041 1.00 50.03 105 GLN A CA 1
ATOM 871 C C . GLN A 1 105 ? 28.440 7.825 -27.905 1.00 50.03 105 GLN A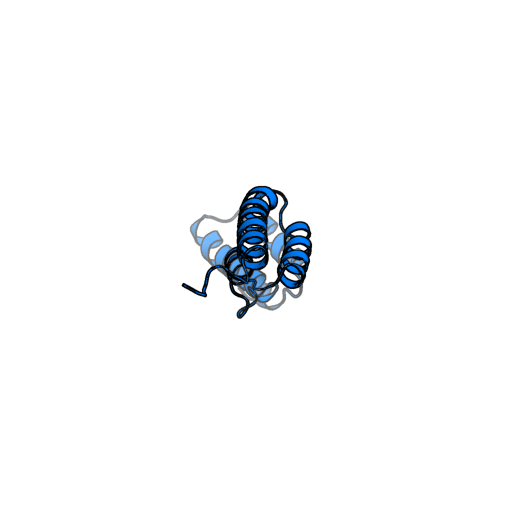 C 1
ATOM 873 O O . GLN A 1 105 ? 28.267 7.773 -29.125 1.00 50.03 105 GLN A O 1
ATOM 878 N N . LYS A 1 106 ? 28.764 8.963 -27.284 1.00 39.47 106 LYS A N 1
ATOM 879 C CA . LYS A 1 106 ? 29.379 10.095 -27.986 1.00 39.47 106 LYS A CA 1
ATOM 880 C C . LYS A 1 106 ? 30.317 10.898 -27.102 1.00 39.47 106 LYS A C 1
ATOM 882 O O . LYS A 1 106 ? 29.937 11.179 -25.948 1.00 39.47 106 LYS A O 1
#